Protein AF-A0A7Y3DQC5-F1 (afdb_monomer)

Structure (mmCIF, N/CA/C/O backbone):
data_AF-A0A7Y3DQC5-F1
#
_entry.id   AF-A0A7Y3DQC5-F1
#
loop_
_atom_site.group_PDB
_atom_site.id
_atom_site.type_symbol
_atom_site.label_atom_id
_atom_site.label_alt_id
_atom_site.label_comp_id
_atom_site.label_asym_id
_atom_site.label_entity_id
_atom_site.label_seq_id
_atom_site.pdbx_PDB_ins_code
_atom_site.Cartn_x
_atom_site.Cartn_y
_atom_site.Cartn_z
_atom_site.occupancy
_atom_site.B_iso_or_equiv
_atom_site.auth_seq_id
_atom_site.auth_comp_id
_atom_site.auth_asym_id
_atom_site.auth_atom_id
_atom_site.pdbx_PDB_model_num
ATOM 1 N N . ALA A 1 1 ? -11.345 -5.958 5.682 1.00 84.50 1 ALA A N 1
ATOM 2 C CA . ALA A 1 1 ? -12.402 -6.987 5.653 1.00 84.50 1 ALA A CA 1
ATOM 3 C C . ALA A 1 1 ? -13.046 -7.108 7.031 1.00 84.50 1 ALA A C 1
ATOM 5 O O . ALA A 1 1 ? -14.012 -6.402 7.265 1.00 84.50 1 ALA A O 1
ATOM 6 N N . LYS A 1 2 ? -12.429 -7.803 8.000 1.00 94.94 2 LYS A N 1
ATOM 7 C CA . LYS A 1 2 ? -13.050 -8.129 9.300 1.00 94.94 2 LYS A CA 1
ATOM 8 C C . LYS A 1 2 ? -13.762 -6.982 10.041 1.00 94.94 2 LYS A C 1
ATOM 10 O O . LYS A 1 2 ? -14.918 -7.144 10.412 1.00 94.94 2 LYS A O 1
ATOM 15 N N . LEU A 1 3 ? -13.110 -5.830 10.246 1.00 97.06 3 LEU A N 1
ATOM 16 C CA . LEU A 1 3 ? -13.736 -4.680 10.928 1.00 97.06 3 LEU A CA 1
ATOM 17 C C . LEU A 1 3 ? -14.982 -4.167 10.188 1.00 97.06 3 LEU A C 1
ATOM 19 O O . LEU A 1 3 ? -15.966 -3.795 10.818 1.00 97.06 3 LEU A O 1
ATOM 23 N N . TYR A 1 4 ? -14.953 -4.168 8.855 1.00 97.50 4 TYR A N 1
ATOM 24 C CA . TYR A 1 4 ? -16.092 -3.758 8.034 1.00 97.50 4 TYR A CA 1
ATOM 25 C C . TYR A 1 4 ? -17.229 -4.784 8.083 1.00 97.50 4 TYR A C 1
ATOM 27 O O . TYR A 1 4 ? -18.394 -4.398 8.158 1.00 97.50 4 TYR A O 1
ATOM 35 N N . ASP A 1 5 ? -16.899 -6.075 8.107 1.00 97.56 5 ASP A N 1
ATOM 36 C CA . ASP A 1 5 ? -17.891 -7.149 8.204 1.00 97.56 5 ASP A CA 1
ATOM 37 C C . ASP A 1 5 ? -18.625 -7.080 9.551 1.00 97.56 5 ASP A C 1
ATOM 39 O O . ASP A 1 5 ? -19.855 -7.103 9.598 1.00 97.56 5 ASP A O 1
ATOM 43 N N . LEU A 1 6 ? -17.881 -6.897 10.649 1.00 97.75 6 LEU A N 1
ATOM 44 C CA . LEU A 1 6 ? -18.453 -6.701 11.983 1.00 97.75 6 LEU A CA 1
ATOM 45 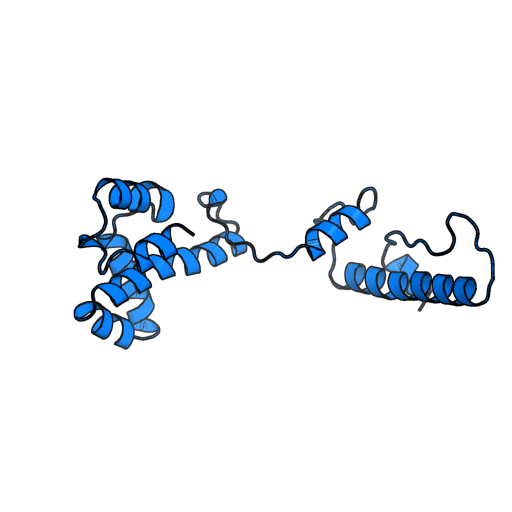C C . LEU A 1 6 ? -19.287 -5.419 12.053 1.00 97.75 6 LEU A C 1
ATOM 47 O O . LEU A 1 6 ? -20.399 -5.444 12.572 1.00 97.75 6 LEU A O 1
ATOM 51 N N . TYR A 1 7 ? -18.787 -4.322 11.477 1.00 97.94 7 TYR A N 1
ATOM 52 C CA . TYR A 1 7 ? -19.528 -3.065 11.402 1.00 97.94 7 TYR A CA 1
ATOM 53 C C . TYR A 1 7 ? -20.851 -3.220 10.648 1.00 97.94 7 TYR A C 1
ATOM 55 O O . TYR A 1 7 ? -21.868 -2.686 11.077 1.00 97.94 7 TYR A O 1
ATOM 63 N N . SER A 1 8 ? -20.853 -3.956 9.539 1.00 97.69 8 SER A N 1
ATOM 64 C CA . SER A 1 8 ? -22.051 -4.182 8.727 1.00 97.69 8 SER A CA 1
ATOM 65 C C . SER A 1 8 ? -23.048 -5.127 9.405 1.00 97.69 8 SER A C 1
ATOM 67 O O . SER A 1 8 ? -24.247 -4.985 9.194 1.00 97.69 8 SER A O 1
ATOM 69 N N . THR A 1 9 ? -22.567 -6.052 10.240 1.00 98.06 9 THR A N 1
ATOM 70 C CA . THR A 1 9 ? -23.389 -7.104 10.865 1.00 98.06 9 THR A CA 1
ATOM 71 C C . THR A 1 9 ? -24.031 -6.674 12.186 1.00 98.06 9 THR A C 1
ATOM 73 O O . THR A 1 9 ? -25.166 -7.049 12.457 1.00 98.06 9 THR A O 1
ATOM 76 N N . TYR A 1 10 ? -23.319 -5.911 13.019 1.00 98.19 10 TYR A N 1
ATOM 77 C CA . TYR A 1 10 ? -23.731 -5.600 14.396 1.00 98.19 10 TYR A CA 1
ATOM 78 C C . TYR A 1 10 ? -24.012 -4.118 14.579 1.00 98.19 10 TYR A C 1
ATOM 80 O O . TYR A 1 10 ? -23.342 -3.292 13.967 1.00 98.19 10 TYR A O 1
ATOM 88 N N . ASP A 1 11 ? -24.956 -3.745 15.441 1.00 97.56 11 ASP A N 1
ATOM 89 C CA . ASP A 1 11 ? -25.353 -2.339 15.606 1.00 97.56 11 ASP A CA 1
ATOM 90 C C . ASP A 1 11 ? -24.558 -1.567 16.660 1.00 97.56 11 ASP A C 1
ATOM 92 O O . ASP A 1 11 ? -24.679 -0.349 16.776 1.00 97.56 11 ASP A O 1
ATOM 96 N N . SER A 1 12 ? -23.693 -2.256 17.398 1.00 97.75 12 SER A N 1
ATOM 97 C CA . SER A 1 12 ? -22.878 -1.671 18.461 1.00 97.75 12 SER A CA 1
ATOM 98 C C . SER A 1 12 ? -21.663 -2.543 18.778 1.00 97.75 12 SER A C 1
ATOM 100 O O . SER A 1 12 ? -21.620 -3.712 18.400 1.00 97.75 12 SER A O 1
ATOM 102 N N . LEU A 1 13 ? -20.694 -2.007 19.530 1.00 96.62 13 LEU A N 1
ATOM 103 C CA . LEU A 1 13 ? -19.567 -2.804 20.037 1.00 96.62 13 LEU A CA 1
ATOM 104 C C . LEU A 1 13 ? -20.043 -3.899 20.998 1.00 96.62 13 LEU A C 1
ATOM 106 O O . LEU A 1 13 ? -19.463 -4.979 21.055 1.00 96.62 13 LEU A O 1
ATOM 110 N N . GLU A 1 14 ? -21.097 -3.613 21.757 1.00 96.25 14 GLU A N 1
ATOM 111 C CA . GLU A 1 14 ? -21.639 -4.479 22.794 1.00 96.25 14 GLU A CA 1
ATOM 112 C C . GLU A 1 14 ? -22.357 -5.706 22.207 1.00 96.25 14 GLU A C 1
ATOM 114 O O . GLU A 1 14 ? -22.307 -6.774 22.817 1.00 96.25 14 GLU A O 1
ATOM 119 N N . SER A 1 15 ? -22.954 -5.570 21.014 1.00 97.62 15 SER A N 1
ATOM 120 C CA . SER A 1 15 ? -23.677 -6.646 20.311 1.00 97.62 15 SER A CA 1
ATOM 121 C C . SER A 1 15 ? -22.777 -7.632 19.557 1.00 97.62 15 SER A C 1
ATOM 123 O O . SER A 1 15 ? -23.249 -8.691 19.144 1.00 97.62 15 SER A O 1
ATOM 125 N N . ILE A 1 16 ? -21.483 -7.332 19.409 1.00 97.88 16 ILE A N 1
ATOM 126 C CA . ILE A 1 16 ? -20.500 -8.265 18.842 1.00 97.88 16 ILE A CA 1
ATOM 127 C C . ILE A 1 16 ? -20.388 -9.504 19.763 1.00 97.88 16 ILE A C 1
ATOM 129 O O . ILE A 1 16 ? -20.412 -9.354 20.981 1.00 97.88 16 ILE A O 1
ATOM 133 N N . PRO A 1 17 ? -20.245 -10.738 19.247 1.00 98.06 17 PRO A N 1
ATOM 134 C CA . PRO A 1 17 ? -20.011 -11.918 20.075 1.00 98.06 17 PRO A CA 1
ATOM 135 C C . PRO A 1 17 ? -18.714 -11.806 20.877 1.00 98.06 17 PRO A C 1
ATOM 137 O O . PRO A 1 17 ? -17.699 -11.349 20.354 1.00 98.06 17 PRO A O 1
ATOM 140 N N . GLU A 1 18 ? -18.710 -12.279 22.123 1.00 97.44 18 GLU A N 1
ATOM 141 C CA . GLU A 1 18 ? -17.586 -12.054 23.045 1.00 97.44 18 GLU A CA 1
ATOM 142 C C . GLU A 1 18 ? -16.247 -12.573 22.502 1.00 97.44 18 GLU A C 1
ATOM 144 O O . GLU A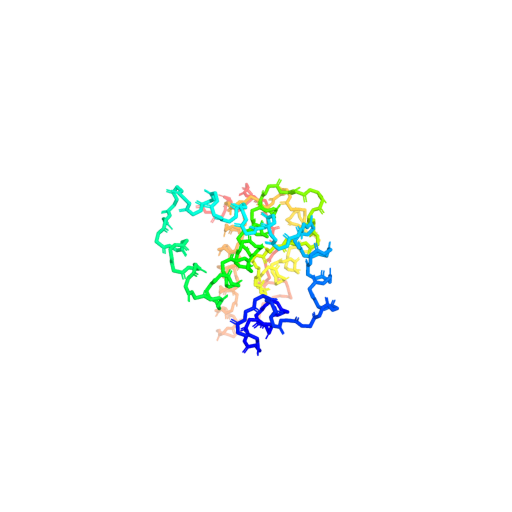 1 18 ? -15.252 -11.855 22.503 1.00 97.44 18 GLU A O 1
ATOM 149 N N . LYS A 1 19 ? -16.257 -13.758 21.881 1.00 97.38 19 LYS A N 1
ATOM 150 C CA . LYS A 1 19 ? -15.085 -14.334 21.207 1.00 97.38 19 LYS A CA 1
ATOM 151 C C . LYS A 1 19 ? -14.480 -13.400 20.147 1.00 97.38 19 LYS A C 1
ATOM 153 O O . LYS A 1 19 ? -13.265 -13.340 19.991 1.00 97.38 19 LYS A O 1
ATOM 158 N N . GLU A 1 20 ? -15.314 -12.678 19.400 1.00 97.56 20 GLU A N 1
ATOM 159 C CA . GLU A 1 20 ? -14.855 -11.720 18.388 1.00 97.56 20 GLU A CA 1
ATOM 160 C C . GLU A 1 20 ? -14.317 -10.440 19.041 1.00 97.56 20 GLU A C 1
ATOM 162 O O . GLU A 1 20 ? -13.310 -9.900 18.582 1.00 97.56 20 GLU A O 1
ATOM 167 N N . LYS A 1 21 ? -14.920 -9.977 20.148 1.00 97.81 21 LYS A N 1
ATOM 168 C CA . LYS A 1 21 ? -14.387 -8.840 20.921 1.00 97.81 21 LYS A CA 1
ATOM 169 C C . LYS A 1 21 ? -13.012 -9.147 21.499 1.00 97.81 21 LYS A C 1
ATOM 171 O O . LYS A 1 21 ? -12.131 -8.292 21.440 1.00 97.81 21 LYS A O 1
ATOM 176 N N . GLU A 1 22 ? -12.817 -10.343 22.048 1.00 97.56 22 GLU A N 1
ATOM 177 C CA . GLU A 1 22 ? -11.527 -10.792 22.585 1.00 97.56 22 GLU A CA 1
ATOM 178 C C . GLU A 1 22 ? -10.441 -10.767 21.505 1.00 97.56 22 GLU A C 1
ATOM 180 O O . GLU A 1 22 ? -9.366 -10.208 21.724 1.00 97.56 22 GLU A O 1
ATOM 185 N N . ILE A 1 23 ? -10.741 -11.296 20.313 1.00 96.94 23 ILE A N 1
ATOM 186 C CA . ILE A 1 23 ? -9.825 -11.271 19.164 1.00 96.94 23 ILE A CA 1
ATOM 187 C C . ILE A 1 23 ? -9.504 -9.831 18.758 1.00 96.94 23 ILE A C 1
ATOM 189 O O . ILE A 1 23 ? -8.337 -9.489 18.582 1.00 96.94 23 ILE A O 1
ATOM 193 N N . LEU A 1 24 ? -10.511 -8.963 18.634 1.00 97.44 24 LEU A N 1
ATOM 194 C CA . LEU A 1 24 ? -10.285 -7.566 18.264 1.00 97.44 24 LEU A CA 1
ATOM 195 C C . LEU A 1 24 ? -9.400 -6.836 19.280 1.00 97.44 24 LEU A C 1
ATOM 197 O O . LEU A 1 24 ? -8.444 -6.164 18.894 1.00 97.44 24 LEU A O 1
ATOM 201 N N . GLN A 1 25 ? -9.698 -6.966 20.570 1.00 97.31 25 GLN A N 1
ATOM 202 C CA . GLN A 1 25 ? -8.950 -6.289 21.628 1.00 97.31 25 GLN A CA 1
ATOM 203 C C . GLN A 1 25 ? -7.517 -6.816 21.735 1.00 97.31 25 GLN A C 1
ATOM 205 O O . GLN A 1 25 ? -6.589 -6.023 21.882 1.00 97.31 25 GLN A O 1
ATOM 210 N N . ARG A 1 26 ? -7.310 -8.131 21.597 1.00 97.25 26 ARG A N 1
ATOM 211 C CA . ARG A 1 26 ? -5.983 -8.753 21.677 1.00 97.25 26 ARG A CA 1
ATOM 212 C C . ARG A 1 26 ? -5.137 -8.512 20.427 1.00 97.25 26 ARG A C 1
ATOM 214 O O . ARG A 1 26 ? -3.989 -8.103 20.559 1.00 97.25 26 ARG A O 1
ATOM 221 N N . ASP A 1 27 ? -5.684 -8.761 19.238 1.00 95.69 27 ASP A N 1
ATOM 222 C CA . ASP A 1 27 ? -4.891 -8.871 18.006 1.00 95.69 27 ASP A CA 1
ATOM 223 C C . ASP A 1 27 ? -4.855 -7.558 17.212 1.00 95.69 27 ASP A C 1
ATOM 225 O O . ASP A 1 27 ? -3.803 -7.178 16.702 1.00 95.69 27 ASP A O 1
ATOM 229 N N . PHE A 1 28 ? -5.979 -6.835 17.144 1.00 96.31 28 PHE A N 1
ATOM 230 C CA . PHE A 1 28 ? -6.090 -5.603 16.355 1.00 96.31 28 PHE A CA 1
ATOM 231 C C . PHE A 1 28 ? -5.706 -4.391 17.203 1.00 96.31 28 PHE A C 1
ATOM 233 O O . PHE A 1 28 ? -4.694 -3.728 16.962 1.00 96.31 28 PHE A O 1
ATOM 240 N N . PHE A 1 29 ? -6.497 -4.098 18.233 1.00 96.75 29 PHE A N 1
ATOM 241 C CA . PHE A 1 29 ? -6.310 -2.892 19.037 1.00 96.75 29 PHE A CA 1
ATOM 242 C C . PHE A 1 29 ? -5.114 -3.024 19.984 1.00 96.75 29 PHE A C 1
ATOM 244 O O . PHE A 1 29 ? -4.356 -2.066 20.142 1.00 96.75 29 PHE A O 1
ATOM 251 N N . ARG A 1 30 ? -4.856 -4.235 20.499 1.00 96.31 30 ARG A N 1
ATOM 252 C CA . ARG A 1 30 ? -3.899 -4.510 21.590 1.00 96.31 30 ARG A CA 1
ATOM 253 C C . ARG A 1 30 ? -4.194 -3.660 22.831 1.00 96.31 30 ARG A C 1
ATOM 255 O O . ARG A 1 30 ? -3.288 -3.166 23.495 1.00 96.31 30 ARG A O 1
ATOM 262 N N . SER A 1 31 ? -5.480 -3.456 23.080 1.00 96.75 31 SER A N 1
ATOM 263 C CA . SER A 1 31 ? -6.055 -2.672 24.167 1.00 96.75 31 SER A CA 1
ATOM 264 C C . SER A 1 31 ? -7.544 -2.993 24.264 1.00 96.75 31 SER A C 1
ATOM 266 O O . SER A 1 31 ? -8.142 -3.566 23.345 1.00 96.75 31 SER A O 1
ATOM 268 N N . SER A 1 32 ? -8.162 -2.619 25.378 1.00 97.44 32 SER A N 1
ATOM 269 C CA . SER A 1 32 ? -9.607 -2.756 25.522 1.00 97.44 32 SER A CA 1
ATOM 270 C C . SER A 1 32 ? -10.367 -1.784 24.607 1.00 97.44 32 SER A C 1
ATOM 272 O O . SER A 1 32 ? -9.864 -0.726 24.205 1.00 97.44 32 SER A O 1
ATOM 274 N N . PHE A 1 33 ? -11.634 -2.087 24.315 1.00 97.06 33 PHE A N 1
ATOM 275 C CA . PHE A 1 33 ? -12.504 -1.135 23.615 1.00 97.06 33 PHE A CA 1
ATOM 276 C C . PHE A 1 33 ? -12.724 0.151 24.408 1.00 97.06 33 PHE A C 1
ATOM 278 O O . PHE A 1 33 ? -12.853 1.217 23.808 1.00 97.06 33 PHE A O 1
ATOM 285 N N . GLN A 1 34 ? -12.737 0.074 25.740 1.00 96.44 34 GLN A N 1
ATOM 286 C CA . GLN A 1 34 ? -12.869 1.250 26.593 1.00 96.44 34 GLN A CA 1
ATOM 287 C C . GLN A 1 34 ? -11.658 2.179 26.450 1.00 96.44 34 GLN A C 1
ATOM 289 O O . GLN A 1 34 ? -11.833 3.380 26.236 1.00 96.44 34 GLN A O 1
ATOM 294 N N . GLU A 1 35 ? -10.441 1.634 26.502 1.00 97.56 35 GLU A N 1
ATOM 295 C CA . GLU A 1 35 ? -9.206 2.402 26.300 1.00 97.56 35 GLU A CA 1
ATOM 296 C C . GLU A 1 35 ? -9.132 2.977 24.885 1.00 97.56 35 GLU A C 1
ATOM 298 O O . GLU A 1 35 ? -8.868 4.169 24.716 1.00 97.56 35 GLU A O 1
ATOM 303 N N . THR A 1 36 ? -9.439 2.166 23.868 1.00 97.31 36 THR A N 1
ATOM 304 C CA . THR A 1 36 ? -9.464 2.618 22.468 1.00 97.31 36 THR A CA 1
ATOM 305 C C . THR A 1 36 ? -10.472 3.748 22.272 1.00 97.31 36 THR A C 1
ATOM 307 O O . THR A 1 36 ? -10.180 4.745 21.605 1.00 97.31 36 THR A O 1
ATOM 310 N N . TRP A 1 37 ? -11.658 3.641 22.878 1.00 97.38 37 TRP A N 1
ATOM 311 C CA . TRP A 1 37 ? -12.661 4.701 22.837 1.00 97.38 37 TRP A CA 1
ATOM 312 C C . TRP A 1 37 ? -12.170 5.973 23.531 1.00 97.38 37 TRP A C 1
ATOM 314 O O . TRP A 1 37 ? -12.345 7.067 22.998 1.00 97.38 37 TRP A O 1
ATOM 324 N N . GLN A 1 38 ? -11.507 5.853 24.681 1.00 97.44 38 GLN A N 1
ATOM 325 C CA . GLN A 1 38 ? -10.966 7.007 25.391 1.00 97.44 38 GLN A CA 1
ATOM 326 C C . GLN A 1 38 ? -9.888 7.732 24.571 1.00 97.44 38 GLN A C 1
ATOM 328 O O . GLN A 1 38 ? -9.952 8.953 24.444 1.00 97.44 38 GLN A O 1
ATOM 333 N N . GLN A 1 39 ? -8.964 6.996 23.947 1.00 96.25 39 GLN A N 1
ATOM 334 C CA . GLN A 1 39 ? -7.963 7.558 23.030 1.00 96.25 39 GLN A CA 1
ATOM 335 C C . GLN A 1 39 ? -8.620 8.237 21.820 1.00 96.25 39 GLN A C 1
ATOM 337 O O . GLN A 1 39 ? -8.240 9.341 21.429 1.00 96.25 39 GLN A O 1
ATOM 342 N N . THR A 1 40 ? -9.658 7.607 21.263 1.00 96.12 40 THR A N 1
ATOM 343 C CA . THR A 1 40 ? -10.433 8.148 20.138 1.00 96.12 40 THR A CA 1
ATOM 344 C C . THR A 1 40 ? -11.124 9.461 20.519 1.00 96.12 40 THR A C 1
ATOM 346 O O . THR A 1 40 ? -11.058 10.428 19.762 1.00 96.12 40 THR A O 1
ATOM 349 N N . LYS A 1 41 ? -11.721 9.550 21.716 1.00 96.69 41 LYS A N 1
ATOM 350 C CA . LYS A 1 41 ? -12.283 10.806 22.238 1.00 96.69 41 LYS A CA 1
ATOM 351 C C . LYS A 1 41 ? -11.217 11.880 22.402 1.00 96.69 41 LYS A C 1
ATOM 353 O O . LYS A 1 41 ? -11.459 13.016 22.017 1.00 96.69 41 LYS A O 1
ATOM 358 N N . THR A 1 42 ? -10.043 11.543 22.937 1.00 96.31 42 THR A N 1
ATOM 359 C CA . THR A 1 42 ? -8.943 12.509 23.055 1.00 96.31 42 THR A CA 1
ATOM 360 C C . THR A 1 42 ? -8.567 13.074 21.684 1.00 96.31 42 THR A C 1
ATOM 362 O O . THR A 1 42 ? -8.493 14.291 21.542 1.00 96.31 42 THR A O 1
ATOM 365 N N . TYR A 1 43 ? -8.442 12.229 20.657 1.00 94.69 43 TYR A N 1
ATOM 366 C CA . TYR A 1 43 ? -8.188 12.680 19.285 1.00 94.69 43 TYR A CA 1
ATOM 367 C C . TYR A 1 43 ? -9.301 13.588 18.729 1.00 94.69 43 TYR A C 1
ATOM 369 O O . TYR A 1 43 ? -9.024 14.663 18.203 1.00 94.69 43 TYR A O 1
ATOM 377 N N . PHE A 1 44 ? -10.573 13.202 18.864 1.00 96.00 44 PHE A N 1
ATOM 378 C CA . PHE A 1 44 ? -11.681 14.004 18.330 1.00 96.00 44 PHE A CA 1
ATOM 379 C C . PHE A 1 44 ? -11.992 15.256 19.153 1.00 96.00 44 PHE A C 1
ATOM 381 O O . PHE A 1 44 ? -12.569 16.190 18.611 1.00 96.00 44 PHE A O 1
ATOM 388 N N . SER A 1 45 ? -11.574 15.331 20.418 1.00 95.50 45 SER A N 1
ATOM 389 C CA . SER A 1 45 ? -11.774 16.524 21.250 1.00 95.50 45 SER A CA 1
ATOM 390 C C . SER A 1 45 ? -11.048 17.755 20.704 1.00 95.50 45 SER A C 1
ATOM 392 O O . SER A 1 45 ? -11.516 18.874 20.892 1.00 95.50 45 SER A O 1
ATOM 394 N N . THR A 1 46 ? -9.942 17.552 19.987 1.00 94.12 46 THR A N 1
ATOM 395 C CA . THR A 1 46 ? -9.198 18.625 19.318 1.00 94.12 46 THR A CA 1
ATOM 396 C C . THR A 1 46 ? -9.590 18.778 17.848 1.00 94.12 46 THR A C 1
ATOM 398 O O . THR A 1 46 ? -9.575 19.894 17.337 1.00 94.12 46 THR A O 1
ATOM 401 N N . MET A 1 47 ? -9.959 17.684 17.172 1.00 91.94 47 MET A N 1
ATOM 402 C CA . MET A 1 47 ? -10.245 17.674 15.730 1.00 91.94 47 MET A CA 1
ATOM 403 C C . MET A 1 47 ? -11.704 17.998 15.374 1.00 91.94 47 MET A C 1
ATOM 405 O O . MET A 1 47 ? -11.952 18.834 14.510 1.00 91.94 47 MET A O 1
ATOM 409 N N . ASP A 1 48 ? -12.669 17.311 15.994 1.00 95.31 48 ASP A N 1
ATOM 410 C CA . ASP A 1 48 ? -14.111 17.499 15.771 1.00 95.31 48 ASP A CA 1
ATOM 411 C C . ASP A 1 48 ? -14.930 16.919 16.949 1.00 95.31 48 ASP A C 1
ATOM 413 O O . ASP A 1 48 ? -15.349 15.753 16.913 1.00 95.31 48 ASP A O 1
ATOM 417 N N . PRO A 1 49 ? -15.201 17.722 17.999 1.00 95.88 49 PRO A N 1
ATOM 418 C CA . PRO A 1 49 ? -15.949 17.274 19.174 1.00 95.88 49 PRO A CA 1
ATOM 419 C C . PRO A 1 49 ? -17.368 16.779 18.866 1.00 95.88 49 PRO A C 1
ATOM 421 O O . PRO A 1 49 ? -17.928 16.001 19.640 1.00 95.88 49 PRO A O 1
ATOM 424 N N . LYS A 1 50 ? -17.964 17.179 17.732 1.00 97.12 50 LYS A N 1
ATOM 425 C CA . LYS A 1 50 ? -19.322 16.756 17.354 1.00 97.12 50 LYS A CA 1
ATOM 426 C C . LYS A 1 50 ? -19.404 15.249 17.101 1.00 97.12 50 LYS A C 1
ATOM 428 O O . LYS A 1 50 ? -20.455 14.659 17.344 1.00 97.12 50 LYS A O 1
ATOM 433 N N . GLN A 1 51 ? -18.304 14.615 16.675 1.00 97.38 51 GLN A N 1
ATOM 434 C CA . GLN A 1 51 ? -18.238 13.154 16.527 1.00 97.38 51 GLN A CA 1
ATOM 435 C C . GLN A 1 51 ? -18.431 12.444 17.875 1.00 97.38 51 GLN A C 1
ATOM 437 O O . GLN A 1 51 ? -19.090 11.409 17.937 1.00 97.38 51 GLN A O 1
ATOM 442 N N . ILE A 1 52 ? -17.902 13.016 18.965 1.00 96.94 52 ILE A N 1
ATOM 443 C CA . ILE A 1 52 ? -18.040 12.456 20.318 1.00 96.94 52 ILE A CA 1
ATOM 444 C C . ILE A 1 52 ? -19.498 12.536 20.765 1.00 96.94 52 ILE A C 1
ATOM 446 O O . ILE A 1 52 ? -20.067 11.519 21.147 1.00 96.94 52 ILE A O 1
ATOM 450 N N . ILE A 1 53 ? -20.116 13.713 20.626 1.00 96.44 53 ILE A N 1
ATOM 451 C CA . ILE A 1 53 ? -21.525 13.941 20.990 1.00 96.44 53 ILE A CA 1
ATOM 452 C C . ILE A 1 53 ? -22.438 12.966 20.237 1.00 96.44 53 ILE A C 1
ATOM 454 O O . ILE A 1 53 ? -23.339 12.356 20.812 1.00 96.44 53 ILE A O 1
ATOM 458 N N . ARG A 1 54 ? -22.186 12.765 18.938 1.00 97.31 54 ARG A N 1
ATOM 459 C CA . ARG A 1 54 ? -22.934 11.781 18.155 1.00 97.31 54 ARG A CA 1
ATOM 460 C C . ARG A 1 54 ? -22.708 10.360 18.674 1.00 97.31 54 ARG A C 1
ATOM 462 O O . ARG A 1 54 ? -23.668 9.620 18.837 1.00 97.31 54 ARG A O 1
ATOM 469 N N . ALA A 1 55 ? -21.467 9.971 18.948 1.00 96.94 55 ALA A N 1
ATOM 470 C CA . ALA A 1 55 ? -21.136 8.624 19.416 1.00 96.94 55 ALA A CA 1
ATOM 471 C C . ALA A 1 55 ? -21.732 8.282 20.794 1.00 96.94 55 ALA A C 1
ATOM 473 O O . ALA A 1 55 ? -21.894 7.105 21.108 1.00 96.94 55 ALA A O 1
ATOM 474 N N . GLU A 1 56 ? -22.068 9.280 21.612 1.00 93.25 56 GLU A N 1
ATOM 475 C CA . GLU A 1 56 ? -22.763 9.077 22.890 1.00 93.25 56 GLU A CA 1
ATOM 476 C C . GLU A 1 56 ? -24.229 8.655 22.713 1.00 93.25 56 GLU A C 1
ATOM 478 O O . GLU A 1 56 ? -24.776 7.981 23.583 1.00 93.25 56 GLU A O 1
ATOM 483 N N . THR A 1 57 ? -24.853 9.005 21.584 1.00 95.88 57 THR A N 1
ATOM 484 C CA . THR A 1 57 ? -26.267 8.702 21.285 1.00 95.88 57 THR A CA 1
ATOM 485 C C . THR A 1 57 ? -26.453 7.673 20.165 1.00 95.88 57 THR A C 1
ATOM 487 O O . THR A 1 57 ? -27.525 7.088 20.042 1.00 95.88 57 THR A O 1
ATOM 490 N N . ASP A 1 58 ? -25.408 7.410 19.378 1.00 97.81 58 ASP A N 1
ATOM 491 C CA . ASP A 1 58 ? -25.389 6.488 18.239 1.00 97.81 58 ASP A CA 1
ATOM 492 C C . ASP A 1 58 ? -24.296 5.411 18.459 1.00 97.81 58 ASP A C 1
ATOM 494 O O . ASP A 1 58 ? -23.122 5.623 18.119 1.00 97.81 58 ASP A O 1
ATOM 498 N N . PRO A 1 59 ? -24.649 4.238 19.034 1.00 97.69 59 PRO A N 1
ATOM 499 C CA . PRO A 1 59 ? -23.705 3.145 19.294 1.00 97.69 59 PRO A CA 1
ATOM 500 C C . PRO A 1 59 ? -23.013 2.616 18.031 1.00 97.69 59 PRO A C 1
ATOM 502 O O . PRO A 1 59 ? -21.844 2.215 18.080 1.00 97.69 59 PRO A O 1
ATOM 505 N N . LYS A 1 60 ? -23.699 2.671 16.882 1.00 98.19 60 LYS A N 1
ATOM 506 C CA . LYS A 1 60 ? -23.141 2.293 15.581 1.00 98.19 60 LYS A CA 1
ATOM 507 C C . LYS A 1 60 ? -22.036 3.261 15.182 1.00 98.19 60 LYS A C 1
ATOM 509 O O . LYS A 1 60 ? -20.974 2.845 14.714 1.00 98.19 60 LYS A O 1
ATOM 514 N N . HIS A 1 61 ? -22.257 4.556 15.394 1.00 98.25 61 HIS A N 1
ATOM 515 C CA . HIS A 1 61 ? -21.249 5.576 15.144 1.00 98.25 61 HIS A CA 1
ATOM 516 C C . HIS A 1 61 ? -20.049 5.448 16.087 1.00 98.25 61 HIS A C 1
ATOM 518 O O . HIS A 1 61 ? -18.914 5.496 15.614 1.00 98.25 61 HIS A O 1
ATOM 524 N N . LYS A 1 62 ? -20.266 5.189 17.384 1.00 98.19 62 LYS A N 1
ATOM 525 C CA . LYS A 1 62 ? -19.175 4.884 18.330 1.00 98.19 62 LYS A CA 1
ATOM 526 C C . LYS A 1 62 ? -18.318 3.716 17.840 1.00 98.19 62 LYS A C 1
ATOM 528 O O . LYS A 1 62 ? -17.093 3.831 17.796 1.00 98.19 62 LYS A O 1
ATOM 533 N N . MET A 1 63 ? -18.952 2.621 17.415 1.00 98.38 63 MET A N 1
ATOM 534 C CA . MET A 1 63 ? -18.252 1.475 16.830 1.00 98.38 63 MET A CA 1
ATOM 535 C C . MET A 1 63 ? -17.452 1.873 15.582 1.00 98.38 63 MET A C 1
ATOM 537 O O . MET A 1 63 ? -16.284 1.505 15.462 1.00 98.38 63 MET A O 1
ATOM 541 N N . ALA A 1 64 ? -18.037 2.673 14.683 1.00 98.06 64 ALA A N 1
ATOM 542 C CA . ALA A 1 64 ? -17.338 3.170 13.500 1.00 98.06 64 ALA A CA 1
ATOM 543 C C . ALA A 1 64 ? -16.087 3.981 13.864 1.00 98.06 64 ALA A C 1
ATOM 545 O O . ALA A 1 64 ? -15.044 3.793 13.242 1.00 98.06 64 ALA A O 1
ATOM 546 N N . LEU A 1 65 ? -16.165 4.873 14.858 1.00 97.88 65 LEU A N 1
ATOM 547 C CA . LEU A 1 65 ? -15.021 5.677 15.295 1.00 97.88 65 LEU A CA 1
ATOM 548 C C . LEU A 1 65 ? -13.913 4.807 15.896 1.00 97.88 65 LEU A C 1
ATOM 550 O O . LEU A 1 65 ? -12.749 4.980 15.537 1.00 97.88 65 LEU A O 1
ATOM 554 N N . VAL A 1 66 ? -14.270 3.835 16.741 1.00 97.81 66 VAL A N 1
ATOM 555 C CA . VAL A 1 66 ? -13.313 2.870 17.305 1.00 97.81 66 VAL A CA 1
ATOM 556 C C . VAL A 1 66 ? -12.642 2.055 16.199 1.00 97.81 66 VAL A C 1
ATOM 558 O O . VAL A 1 66 ? -11.427 1.924 16.198 1.00 97.81 66 VAL A O 1
ATOM 561 N N . PHE A 1 67 ? -13.378 1.561 15.203 1.00 98.00 67 PHE A N 1
ATOM 562 C CA . PHE A 1 67 ? -12.772 0.799 14.103 1.00 98.00 67 PHE A CA 1
ATOM 563 C C . PHE A 1 67 ? -11.911 1.674 13.185 1.00 98.00 67 PHE A C 1
ATOM 565 O O . PHE A 1 67 ? -10.840 1.255 12.743 1.00 98.00 67 PHE A O 1
ATOM 572 N N . ARG A 1 68 ? -12.345 2.909 12.916 1.00 96.25 68 ARG A N 1
ATOM 573 C CA . ARG A 1 68 ? -11.588 3.873 12.109 1.00 96.25 68 ARG A CA 1
ATOM 574 C C . ARG A 1 68 ? -10.299 4.324 12.784 1.00 96.25 68 ARG A C 1
ATOM 576 O O . ARG A 1 68 ? -9.378 4.684 12.058 1.00 96.25 68 ARG A O 1
ATOM 583 N N . SER A 1 69 ? -10.201 4.286 14.115 1.00 96.19 69 SER A N 1
ATOM 584 C CA . SER A 1 69 ? -8.945 4.603 14.805 1.00 96.19 69 SER A CA 1
ATOM 585 C C . SER A 1 69 ? -7.839 3.620 14.405 1.00 96.19 69 SER A C 1
ATOM 587 O O . SER A 1 69 ? -6.756 4.057 14.025 1.00 96.19 69 SER A O 1
ATOM 589 N N . TYR A 1 70 ? -8.134 2.315 14.349 1.00 97.19 70 TYR A N 1
ATOM 590 C CA . TYR A 1 70 ? -7.190 1.304 13.861 1.00 97.19 70 TYR A CA 1
ATOM 591 C C . TYR A 1 70 ? -6.832 1.533 12.388 1.00 97.19 70 TYR A C 1
ATOM 593 O O . TYR A 1 70 ? -5.657 1.524 12.036 1.00 97.19 70 TYR A O 1
ATOM 601 N N . LEU A 1 71 ? -7.820 1.808 11.526 1.00 95.38 71 LEU A N 1
ATOM 602 C CA . LEU A 1 71 ? -7.560 2.089 10.108 1.00 95.38 71 LEU A CA 1
ATOM 603 C C . LEU A 1 71 ? -6.673 3.331 9.918 1.00 95.38 71 LEU A C 1
ATOM 605 O O . LEU A 1 71 ? -5.738 3.288 9.1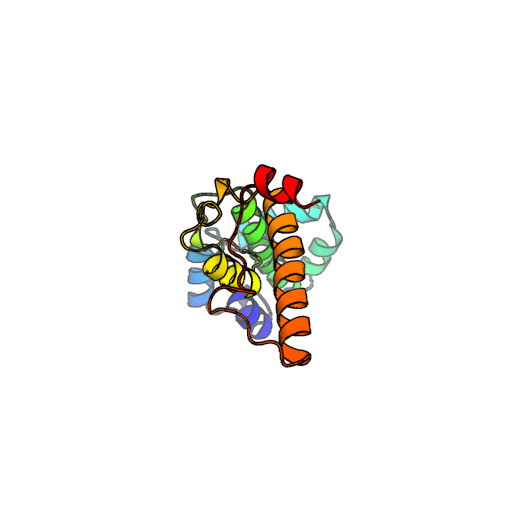27 1.00 95.38 71 LEU A O 1
ATOM 609 N N . GLY A 1 72 ? -6.911 4.410 10.664 1.00 93.38 72 GLY A N 1
ATOM 610 C CA . GLY A 1 72 ? -6.069 5.608 10.609 1.00 93.38 72 GLY A CA 1
ATOM 611 C C . GLY A 1 72 ? -4.654 5.363 11.139 1.00 93.38 72 GLY A C 1
ATOM 612 O O . GLY A 1 72 ? -3.675 5.789 10.529 1.00 93.38 72 GLY A O 1
ATOM 613 N N . LEU A 1 73 ? -4.528 4.631 12.248 1.00 95.56 73 LEU A N 1
ATOM 614 C CA . LEU A 1 73 ? -3.229 4.283 12.825 1.00 95.56 73 LEU A CA 1
ATOM 615 C C . LEU A 1 73 ? -2.429 3.329 11.929 1.00 95.56 73 LEU A C 1
ATOM 617 O O . LEU A 1 73 ? -1.216 3.479 11.841 1.00 95.56 73 LEU A O 1
ATOM 621 N N . SER A 1 74 ? -3.087 2.411 11.217 1.00 97.00 74 SER A N 1
ATOM 622 C CA . SER A 1 74 ? -2.434 1.434 10.336 1.00 97.00 74 SER A CA 1
ATOM 623 C C . SER A 1 74 ? -1.597 2.070 9.221 1.00 97.00 74 SER A C 1
ATOM 625 O O . SER A 1 74 ? -0.518 1.567 8.897 1.00 97.00 74 SER A O 1
ATOM 627 N N . SER A 1 75 ? -2.038 3.209 8.673 1.00 95.56 75 SER A N 1
ATOM 628 C CA . SER A 1 75 ? -1.250 3.992 7.712 1.00 95.56 75 SER A CA 1
ATOM 629 C C . SER A 1 75 ? -0.096 4.727 8.402 1.00 95.56 75 SER A C 1
ATOM 631 O O . SER A 1 75 ? 1.021 4.755 7.888 1.00 95.56 75 SER A O 1
ATOM 633 N N . ASN A 1 76 ? -0.336 5.296 9.589 1.00 95.94 76 ASN A N 1
ATOM 634 C CA . ASN A 1 76 ? 0.696 6.007 10.347 1.00 95.94 76 ASN A CA 1
ATOM 635 C C . ASN A 1 76 ? 1.831 5.076 10.784 1.00 95.94 76 ASN A C 1
ATOM 637 O O . ASN A 1 76 ? 2.994 5.439 10.634 1.00 95.94 76 ASN A O 1
ATOM 641 N N . TRP A 1 77 ? 1.508 3.871 11.260 1.00 97.75 77 TRP A N 1
ATOM 642 C CA . TRP A 1 77 ? 2.491 2.852 11.628 1.00 97.75 77 TRP A CA 1
ATOM 643 C C . TRP A 1 77 ? 3.368 2.449 10.445 1.00 97.75 77 TRP A C 1
ATOM 645 O O . TRP A 1 77 ? 4.578 2.305 10.613 1.00 97.75 77 TRP A O 1
ATOM 655 N N . ALA A 1 78 ? 2.779 2.319 9.253 1.00 97.19 78 ALA A N 1
ATOM 656 C CA . ALA A 1 78 ? 3.530 2.036 8.036 1.00 97.19 78 ALA A CA 1
ATOM 657 C C . ALA A 1 78 ? 4.500 3.179 7.691 1.00 97.19 78 ALA A C 1
ATOM 659 O O . ALA A 1 78 ? 5.670 2.927 7.415 1.00 97.19 78 ALA A O 1
ATOM 660 N N . ASN A 1 79 ? 4.037 4.431 7.772 1.00 96.31 79 ASN A N 1
ATOM 661 C CA . ASN A 1 79 ? 4.851 5.613 7.476 1.00 96.31 79 ASN A CA 1
ATOM 662 C C . ASN A 1 79 ? 5.997 5.820 8.479 1.00 96.31 79 ASN A C 1
ATOM 664 O O . ASN A 1 79 ? 7.094 6.203 8.081 1.00 96.31 79 ASN A O 1
ATOM 668 N N . SER A 1 80 ? 5.757 5.576 9.772 1.00 96.94 80 SER A N 1
ATOM 669 C CA . SER A 1 80 ? 6.776 5.713 10.820 1.00 96.94 80 SER A CA 1
ATOM 670 C C . SER A 1 80 ? 7.684 4.489 10.950 1.00 96.94 80 SER A C 1
ATOM 672 O O . SER A 1 80 ? 8.668 4.539 11.683 1.00 96.94 80 SER A O 1
ATOM 674 N N . GLY A 1 81 ? 7.346 3.380 10.285 1.00 95.81 81 GLY A N 1
ATOM 675 C CA . GLY A 1 81 ? 8.073 2.120 10.39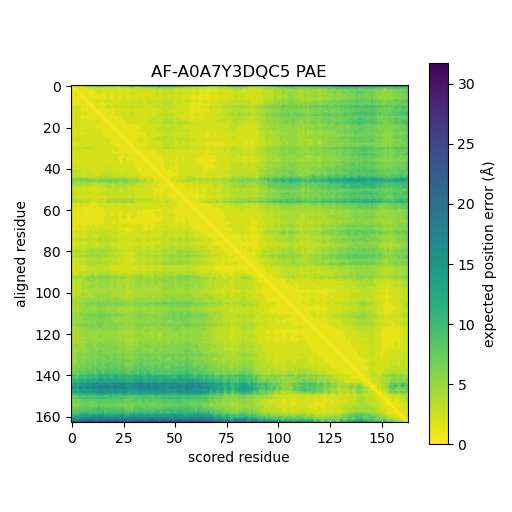2 1.00 95.81 81 GLY A CA 1
ATOM 676 C C . GLY A 1 81 ? 7.964 1.466 11.772 1.00 95.81 81 GLY A C 1
ATOM 677 O O . GLY A 1 81 ? 8.935 0.861 12.218 1.00 95.81 81 GLY A O 1
ATOM 678 N N . GLU A 1 82 ? 6.809 1.573 12.444 1.00 97.44 82 GLU A N 1
ATOM 679 C CA . GLU A 1 82 ? 6.594 1.063 13.809 1.00 97.44 82 GLU A CA 1
ATOM 680 C C . GLU A 1 82 ? 6.854 -0.459 13.900 1.00 97.44 82 GLU A C 1
ATOM 682 O O . GLU A 1 82 ? 6.034 -1.260 13.428 1.00 97.44 82 GLU A O 1
ATOM 687 N N . PRO A 1 83 ? 7.969 -0.907 14.516 1.00 96.50 83 PRO A N 1
ATOM 688 C CA . PRO A 1 83 ? 8.390 -2.303 14.439 1.00 96.50 83 PRO A CA 1
ATOM 689 C C . PRO A 1 83 ? 7.408 -3.275 15.090 1.00 96.50 83 PRO A C 1
ATOM 691 O O . PRO A 1 83 ? 7.272 -4.408 14.625 1.00 96.50 83 PRO A O 1
ATOM 694 N N . SER A 1 84 ? 6.699 -2.840 16.137 1.00 96.12 84 SER A N 1
ATOM 695 C CA . SER A 1 84 ? 5.730 -3.682 16.843 1.00 96.12 84 SER A CA 1
ATOM 696 C C . SER A 1 84 ? 4.441 -3.920 16.043 1.00 96.12 84 SER A C 1
ATOM 698 O O . SER A 1 84 ? 3.685 -4.844 16.357 1.00 96.12 84 SER A O 1
ATOM 700 N N . ARG A 1 85 ? 4.191 -3.130 14.990 1.00 97.50 85 ARG A N 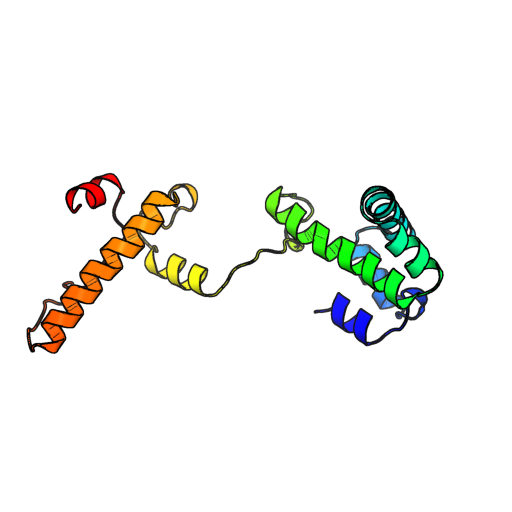1
ATOM 701 C CA . ARG A 1 85 ? 2.948 -3.114 14.200 1.00 97.50 85 ARG A CA 1
ATOM 702 C C . ARG A 1 85 ? 3.137 -3.531 12.740 1.00 97.50 85 ARG A C 1
ATOM 704 O O . ARG A 1 85 ? 2.236 -3.329 11.940 1.00 97.50 85 ARG A O 1
ATOM 711 N N . LYS A 1 86 ? 4.261 -4.160 12.375 1.00 96.00 86 LYS A N 1
ATOM 712 C CA . LYS A 1 86 ? 4.576 -4.541 10.977 1.00 96.00 86 LYS A CA 1
ATOM 713 C C . LYS A 1 86 ? 3.453 -5.281 10.238 1.00 96.00 86 LYS A C 1
ATOM 715 O O . LYS A 1 86 ? 3.220 -5.007 9.067 1.00 96.00 86 LYS A O 1
ATOM 720 N N . ILE A 1 87 ? 2.765 -6.211 10.904 1.00 96.00 87 ILE A N 1
ATOM 721 C CA . ILE A 1 87 ? 1.657 -6.977 10.298 1.00 96.00 87 ILE A CA 1
ATOM 722 C C . ILE A 1 87 ? 0.393 -6.134 10.074 1.00 96.00 87 ILE A C 1
ATOM 724 O O . ILE A 1 87 ? -0.455 -6.504 9.271 1.00 96.00 87 ILE A O 1
ATOM 728 N N . ASP A 1 88 ? 0.285 -5.007 10.778 1.00 96.75 88 ASP A N 1
ATOM 729 C CA . ASP A 1 88 ? -0.845 -4.083 10.745 1.00 96.75 88 ASP A CA 1
ATOM 730 C C . ASP A 1 88 ? -0.630 -2.954 9.720 1.00 96.75 88 ASP A C 1
ATOM 732 O O . ASP A 1 88 ? -1.461 -2.057 9.614 1.00 96.75 88 ASP A O 1
ATOM 736 N N . PHE A 1 89 ? 0.487 -2.938 8.983 1.00 97.88 89 PHE A N 1
ATOM 737 C CA . PHE A 1 89 ? 0.799 -1.852 8.054 1.00 97.88 89 PHE A CA 1
ATOM 738 C C . PHE A 1 89 ? -0.198 -1.800 6.900 1.00 97.88 89 PHE A C 1
ATOM 740 O O . PHE A 1 89 ? -0.287 -2.714 6.077 1.00 97.88 89 PHE A O 1
ATOM 747 N N . GLN A 1 90 ? -0.894 -0.671 6.782 1.00 97.25 90 GLN A N 1
ATOM 748 C CA . GLN A 1 90 ? -1.710 -0.395 5.612 1.00 97.25 90 GLN A CA 1
ATOM 749 C C . GLN A 1 90 ? -0.861 0.311 4.552 1.00 97.25 90 GLN A C 1
ATOM 751 O O . GLN A 1 90 ? -0.662 1.523 4.598 1.00 97.25 90 GLN A O 1
ATOM 756 N N . ILE A 1 91 ? -0.381 -0.462 3.577 1.00 96.06 91 ILE A N 1
ATOM 757 C CA . ILE A 1 91 ? 0.439 0.029 2.465 1.00 96.06 91 ILE A CA 1
ATOM 758 C C . ILE A 1 91 ? -0.432 0.158 1.220 1.00 96.06 91 ILE A C 1
ATOM 760 O O . ILE A 1 91 ? -0.979 -0.824 0.719 1.00 96.06 91 ILE A O 1
ATOM 764 N N . TRP A 1 92 ? -0.554 1.377 0.701 1.00 95.44 92 TRP A N 1
ATOM 765 C CA . TRP A 1 92 ? -1.312 1.633 -0.518 1.00 95.44 92 TRP A CA 1
ATOM 766 C C . TRP A 1 92 ? -0.436 1.315 -1.723 1.00 95.44 92 TRP A C 1
ATOM 768 O O . TRP A 1 92 ? 0.523 2.024 -2.022 1.00 95.44 92 TRP A O 1
ATOM 778 N N . CYS A 1 93 ? -0.744 0.213 -2.397 1.00 96.25 93 CYS A N 1
ATOM 779 C CA . CYS A 1 93 ? 0.055 -0.284 -3.502 1.00 96.25 93 CYS A CA 1
ATOM 780 C C . CYS A 1 93 ? -0.840 -0.975 -4.533 1.00 96.25 93 CYS A C 1
ATOM 782 O O . CYS A 1 93 ? -1.741 -1.733 -4.178 1.00 96.25 93 CYS A O 1
ATOM 784 N N . GLY A 1 94 ? -0.592 -0.695 -5.812 1.00 95.94 94 GLY A N 1
ATOM 785 C CA . GLY A 1 94 ? -1.293 -1.308 -6.937 1.00 95.94 94 GLY A CA 1
ATOM 786 C C . GLY A 1 94 ? -0.407 -2.277 -7.729 1.00 95.94 94 GLY A C 1
ATOM 787 O O . GLY A 1 94 ? 0.807 -2.338 -7.511 1.00 95.94 94 GLY A O 1
ATOM 788 N N . PRO A 1 95 ? -0.977 -2.984 -8.723 1.00 97.75 95 PRO A N 1
ATOM 789 C CA . PRO A 1 95 ? -0.241 -3.949 -9.547 1.00 97.75 95 PRO A CA 1
ATOM 790 C C . PRO A 1 95 ? 0.928 -3.321 -10.324 1.00 97.75 95 PRO A C 1
ATOM 792 O O . PRO A 1 95 ? 1.888 -4.016 -10.653 1.00 97.75 95 PRO A O 1
ATOM 795 N N . ALA A 1 96 ? 0.893 -2.003 -10.558 1.00 97.38 96 ALA A N 1
ATOM 796 C CA . ALA A 1 96 ? 1.981 -1.251 -11.180 1.00 97.38 96 ALA A CA 1
ATOM 797 C C . ALA A 1 96 ? 3.322 -1.422 -10.445 1.00 97.38 96 ALA A C 1
ATOM 799 O O . ALA A 1 96 ? 4.357 -1.522 -11.096 1.00 97.38 96 ALA A O 1
ATOM 800 N N . MET A 1 97 ? 3.317 -1.528 -9.111 1.00 97.69 97 MET A N 1
ATOM 801 C CA . MET A 1 97 ? 4.543 -1.775 -8.345 1.00 97.69 97 MET A CA 1
ATOM 802 C C . MET A 1 97 ? 5.126 -3.163 -8.639 1.00 97.69 97 MET A C 1
ATOM 804 O O . MET A 1 97 ? 6.338 -3.313 -8.754 1.00 97.69 97 MET A O 1
ATOM 808 N N . GLY A 1 98 ? 4.272 -4.178 -8.802 1.00 97.56 98 GLY A N 1
ATOM 809 C CA . GLY A 1 98 ? 4.694 -5.528 -9.180 1.00 97.56 98 GLY A CA 1
ATOM 810 C C . GLY A 1 98 ? 5.273 -5.576 -10.595 1.00 97.56 98 GLY A C 1
ATOM 811 O O . GLY A 1 98 ? 6.348 -6.137 -10.799 1.00 97.56 98 GLY A O 1
ATOM 812 N N . ALA A 1 99 ? 4.607 -4.921 -11.552 1.00 97.69 99 ALA A N 1
ATOM 813 C CA . ALA A 1 99 ? 5.110 -4.781 -12.919 1.00 97.69 99 ALA A CA 1
ATOM 814 C C . ALA A 1 99 ? 6.460 -4.044 -12.955 1.00 97.69 99 ALA A C 1
ATOM 816 O O . ALA A 1 99 ? 7.393 -4.498 -13.615 1.00 97.69 99 ALA A O 1
ATOM 817 N N . PHE A 1 100 ? 6.588 -2.958 -12.186 1.00 98.12 100 PHE A N 1
ATOM 818 C CA . PHE A 1 100 ? 7.841 -2.227 -12.029 1.00 98.12 100 PHE A CA 1
ATOM 819 C C . PHE A 1 100 ? 8.944 -3.116 -11.441 1.00 98.12 100 PHE A C 1
ATOM 821 O O . PHE A 1 100 ? 10.018 -3.196 -12.024 1.00 98.12 100 PHE A O 1
ATOM 828 N N . ASN A 1 101 ? 8.672 -3.833 -10.343 1.00 98.06 101 ASN A N 1
ATOM 829 C CA . ASN A 1 101 ? 9.632 -4.743 -9.705 1.00 98.06 101 ASN A CA 1
ATOM 830 C C . ASN A 1 101 ? 10.143 -5.818 -10.671 1.00 98.06 101 ASN A C 1
ATOM 832 O O . ASN A 1 101 ? 11.336 -6.107 -10.688 1.00 98.06 101 ASN A O 1
ATOM 836 N N . GLN A 1 102 ? 9.256 -6.388 -11.490 1.00 97.75 102 GLN A N 1
ATOM 837 C CA . GLN A 1 102 ? 9.645 -7.381 -12.487 1.00 97.75 102 GLN A CA 1
ATOM 838 C C . GLN A 1 102 ? 10.492 -6.770 -13.607 1.00 97.75 102 GLN A C 1
ATOM 840 O O . GLN A 1 102 ? 11.443 -7.401 -14.060 1.00 97.75 102 GLN A O 1
ATOM 845 N N . TRP A 1 103 ? 10.166 -5.553 -14.045 1.00 97.31 103 TRP A N 1
ATOM 846 C CA . TRP A 1 103 ? 10.928 -4.850 -15.075 1.00 97.31 103 TRP A CA 1
ATOM 847 C C . TRP A 1 103 ? 12.333 -4.445 -14.605 1.00 97.31 103 TRP A C 1
ATOM 849 O O . TRP A 1 103 ? 13.279 -4.547 -15.381 1.00 97.31 103 TRP A O 1
ATOM 859 N N . VAL A 1 104 ? 12.500 -4.039 -13.340 1.00 97.81 104 VAL A N 1
ATOM 860 C CA . VAL A 1 104 ? 13.817 -3.653 -12.795 1.00 97.81 104 VAL A CA 1
ATOM 861 C C . VAL A 1 104 ? 14.659 -4.824 -12.282 1.00 97.81 104 VAL A C 1
ATOM 863 O O . VAL A 1 104 ? 15.788 -4.606 -11.838 1.00 97.81 104 VAL A O 1
ATOM 866 N N . LYS A 1 105 ? 14.145 -6.056 -12.323 1.00 97.81 105 LYS A N 1
ATOM 867 C CA . LYS A 1 105 ? 14.844 -7.250 -11.836 1.00 97.81 105 LYS A CA 1
ATOM 868 C C . LYS A 1 105 ? 16.176 -7.460 -12.570 1.00 97.81 105 LYS A C 1
ATOM 870 O O . LYS A 1 105 ? 16.236 -7.396 -13.794 1.00 97.81 105 LYS A O 1
ATOM 875 N N . GLY A 1 106 ? 17.236 -7.735 -11.818 1.00 97.19 106 GLY A N 1
ATOM 876 C CA . GLY A 1 106 ? 18.611 -7.884 -12.292 1.00 97.19 106 GLY A CA 1
ATOM 877 C C . GLY A 1 106 ? 19.329 -6.563 -12.588 1.00 97.19 106 GLY A C 1
ATOM 878 O O . GLY A 1 106 ? 20.488 -6.591 -12.994 1.00 97.19 106 GLY A O 1
ATOM 879 N N . SER A 1 107 ? 18.672 -5.413 -12.406 1.00 97.38 107 SER A N 1
ATOM 880 C CA . SER A 1 107 ? 19.263 -4.088 -12.630 1.00 97.38 107 SER A CA 1
ATOM 881 C C . SER A 1 107 ? 19.655 -3.405 -11.319 1.00 97.38 107 SER A C 1
ATOM 883 O O . SER A 1 107 ? 19.240 -3.810 -10.234 1.00 97.38 107 SER A O 1
ATOM 885 N N . PHE A 1 108 ? 20.372 -2.281 -11.410 1.00 97.69 108 PHE A N 1
ATOM 886 C CA . PHE A 1 108 ? 20.682 -1.458 -10.237 1.00 97.69 108 PHE A CA 1
ATOM 887 C C . PHE A 1 108 ? 19.426 -0.901 -9.536 1.00 97.69 108 PHE A C 1
ATOM 889 O O . PHE A 1 108 ? 19.495 -0.587 -8.351 1.00 97.69 108 PHE A O 1
ATOM 896 N N . LEU A 1 109 ? 18.281 -0.795 -10.226 1.00 98.12 109 LEU A N 1
ATOM 897 C CA . LEU A 1 109 ? 17.009 -0.364 -9.631 1.00 98.12 109 LEU A CA 1
ATOM 898 C C . LEU A 1 109 ? 16.274 -1.483 -8.873 1.00 98.12 109 LEU A C 1
ATOM 900 O O . LEU A 1 109 ? 15.258 -1.200 -8.229 1.00 98.12 109 LEU A O 1
ATOM 904 N N . GLU A 1 110 ? 16.756 -2.731 -8.914 1.00 98.25 110 GLU A N 1
ATOM 905 C CA . GLU A 1 110 ? 16.211 -3.808 -8.079 1.00 98.25 110 GLU A CA 1
ATOM 906 C C . GLU A 1 110 ? 16.314 -3.432 -6.593 1.00 98.25 110 GLU A C 1
ATOM 908 O O . GLU A 1 110 ? 15.308 -3.478 -5.878 1.00 98.25 110 GLU A O 1
ATOM 913 N N . THR A 1 111 ? 17.480 -2.929 -6.179 1.00 98.06 111 THR A N 1
ATOM 914 C CA . THR A 1 111 ? 17.748 -2.342 -4.859 1.00 98.06 111 THR A CA 1
ATOM 915 C C . THR A 1 111 ? 16.905 -1.083 -4.631 1.00 98.06 111 THR A C 1
ATOM 917 O O . THR A 1 111 ? 16.995 -0.111 -5.386 1.00 98.06 111 THR A O 1
ATOM 920 N N . VAL A 1 112 ? 16.078 -1.073 -3.579 1.00 96.56 112 VAL A N 1
ATOM 921 C CA . VAL A 1 112 ? 15.083 -0.010 -3.327 1.00 96.56 112 VAL A CA 1
ATOM 922 C C . VAL A 1 112 ? 15.744 1.349 -3.087 1.00 96.56 112 VAL A C 1
ATOM 924 O O . VAL A 1 112 ? 15.239 2.373 -3.543 1.00 96.56 112 VAL A O 1
ATOM 927 N N . GLU A 1 113 ? 16.915 1.370 -2.459 1.00 97.50 113 GLU A N 1
ATOM 928 C CA . GLU A 1 113 ? 17.676 2.577 -2.129 1.00 97.50 113 GLU A CA 1
ATOM 929 C C . GLU A 1 113 ? 18.112 3.361 -3.380 1.00 97.50 113 GLU A C 1
ATOM 931 O O . GLU A 1 113 ? 18.265 4.591 -3.328 1.00 97.50 113 GLU A O 1
ATOM 936 N N . ASN A 1 114 ? 18.248 2.665 -4.515 1.00 97.62 114 ASN A N 1
ATOM 937 C CA . ASN A 1 114 ? 18.612 3.237 -5.812 1.00 97.62 114 ASN A CA 1
ATOM 938 C C . ASN A 1 114 ? 17.415 3.846 -6.558 1.00 97.62 114 ASN A C 1
ATOM 940 O O . ASN A 1 114 ? 17.601 4.572 -7.536 1.00 97.62 114 ASN A O 1
ATOM 944 N N . ARG A 1 115 ? 16.179 3.608 -6.098 1.00 97.44 115 ARG A N 1
ATOM 945 C CA . ARG A 1 115 ? 14.941 4.083 -6.737 1.00 97.44 115 ARG A CA 1
ATOM 946 C C . ARG A 1 115 ? 14.672 5.552 -6.410 1.00 97.44 115 ARG A C 1
ATOM 948 O O . ARG A 1 115 ? 13.700 5.903 -5.745 1.00 97.44 115 ARG A O 1
ATOM 955 N N . LYS 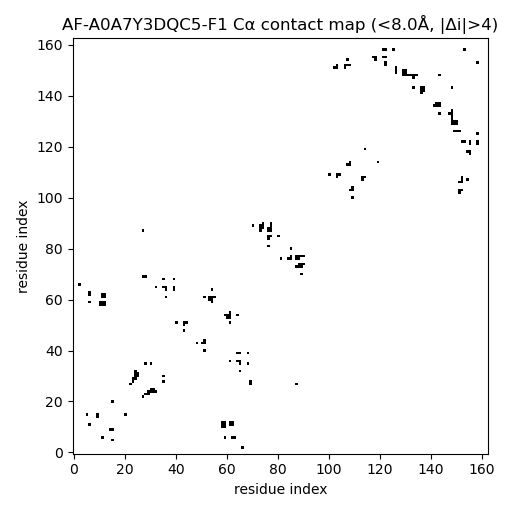A 1 116 ? 15.552 6.439 -6.877 1.00 97.69 116 LYS A N 1
ATOM 956 C CA . LYS A 1 116 ? 15.342 7.889 -6.787 1.00 97.69 116 LYS A CA 1
ATOM 957 C C . LYS A 1 116 ? 14.247 8.308 -7.765 1.00 97.69 116 LYS A C 1
ATOM 959 O O . LYS A 1 116 ? 14.231 7.848 -8.905 1.00 97.69 116 LYS A O 1
ATOM 964 N N . ILE A 1 117 ? 13.366 9.212 -7.329 1.00 97.38 117 ILE A N 1
ATOM 965 C CA . ILE A 1 117 ? 12.168 9.630 -8.082 1.00 97.38 117 ILE A CA 1
ATOM 966 C C . ILE A 1 117 ? 12.526 10.052 -9.515 1.00 97.38 117 ILE A C 1
ATOM 968 O O . ILE A 1 117 ? 11.943 9.537 -10.465 1.00 97.38 117 ILE A O 1
ATOM 972 N N . ILE A 1 118 ? 13.524 10.931 -9.673 1.00 97.31 118 ILE A N 1
ATOM 973 C CA . ILE A 1 118 ? 13.954 11.439 -10.987 1.00 97.31 118 ILE A CA 1
ATOM 974 C C . ILE A 1 118 ? 14.506 10.306 -11.858 1.00 97.31 118 ILE A C 1
ATOM 976 O O . ILE A 1 118 ? 14.119 10.175 -13.015 1.00 97.31 118 ILE A O 1
ATOM 980 N N . THR A 1 119 ? 15.367 9.449 -11.304 1.00 97.56 119 THR A N 1
ATOM 981 C CA . THR A 1 119 ? 15.954 8.317 -12.032 1.00 97.56 119 THR A CA 1
ATOM 982 C C . THR A 1 119 ? 14.883 7.359 -12.541 1.00 97.56 119 THR A C 1
ATOM 984 O O . THR A 1 119 ? 14.923 6.963 -13.704 1.00 97.56 119 THR A O 1
ATOM 987 N N . VAL A 1 120 ? 13.906 7.011 -11.701 1.00 98.06 120 VAL A N 1
ATOM 988 C CA . VAL A 1 120 ? 12.791 6.136 -12.084 1.00 98.06 120 VAL A CA 1
ATOM 989 C C . VAL A 1 120 ? 11.932 6.789 -13.165 1.00 98.06 120 VAL A C 1
ATOM 991 O O . VAL A 1 120 ? 11.670 6.162 -14.188 1.00 98.06 120 VAL A O 1
ATOM 994 N N . ALA A 1 121 ? 11.538 8.050 -12.974 1.00 97.94 121 ALA A N 1
ATOM 995 C CA . ALA A 1 121 ? 10.715 8.775 -13.938 1.00 97.94 121 ALA A CA 1
ATOM 996 C C . ALA A 1 121 ? 11.390 8.861 -15.315 1.00 97.94 121 ALA A C 1
ATOM 998 O O . ALA A 1 121 ? 10.768 8.542 -16.327 1.00 97.94 121 ALA A O 1
ATOM 999 N N . MET A 1 122 ? 12.677 9.211 -15.354 1.00 97.69 122 MET A N 1
ATOM 1000 C CA . MET A 1 122 ? 13.438 9.305 -16.601 1.00 97.69 122 MET A CA 1
ATOM 1001 C C . MET A 1 122 ? 13.583 7.954 -17.299 1.00 97.69 122 MET A C 1
ATOM 1003 O O . MET A 1 122 ? 13.415 7.876 -18.512 1.00 97.69 122 MET A O 1
ATOM 1007 N N . ASN A 1 123 ? 13.822 6.878 -16.546 1.00 97.81 123 ASN A N 1
ATOM 1008 C CA . ASN A 1 123 ? 13.859 5.531 -17.109 1.00 97.81 123 ASN A CA 1
ATOM 1009 C C . ASN A 1 123 ? 12.516 5.128 -17.739 1.00 97.81 123 ASN A C 1
ATOM 1011 O O . ASN A 1 123 ? 12.498 4.552 -18.824 1.00 97.81 123 ASN A O 1
ATOM 1015 N N . LEU A 1 124 ? 11.390 5.453 -17.096 1.00 97.69 124 LEU A N 1
ATOM 1016 C CA . LEU A 1 124 ? 10.063 5.172 -17.650 1.00 97.69 124 LEU A CA 1
ATOM 1017 C C . LEU A 1 124 ? 9.798 5.976 -18.931 1.00 97.69 124 LEU A C 1
ATOM 1019 O O . LEU A 1 124 ? 9.325 5.413 -19.917 1.00 97.69 124 LEU A O 1
ATOM 1023 N N . LEU A 1 125 ? 10.131 7.271 -18.939 1.00 97.12 125 LEU A N 1
ATOM 1024 C CA . LEU A 1 125 ? 9.921 8.148 -20.094 1.00 97.12 125 LEU A CA 1
ATOM 1025 C C . LEU A 1 125 ? 10.797 7.751 -21.287 1.00 97.12 125 LEU A C 1
ATOM 1027 O O . LEU A 1 125 ? 10.290 7.563 -22.392 1.00 97.12 125 LEU A O 1
ATOM 1031 N N . VAL A 1 126 ? 12.102 7.570 -21.074 1.00 96.19 126 VAL A N 1
ATOM 1032 C CA . VAL A 1 126 ? 13.026 7.174 -22.146 1.00 96.19 126 VAL A CA 1
ATOM 1033 C C . VAL A 1 126 ? 12.715 5.769 -22.645 1.00 96.19 126 VAL A C 1
ATOM 1035 O O . VAL A 1 126 ? 12.668 5.552 -23.857 1.00 96.19 126 VAL A O 1
ATOM 1038 N N . GLY A 1 127 ? 12.410 4.834 -21.743 1.00 95.56 127 GLY A N 1
ATOM 1039 C CA . GLY A 1 127 ? 11.970 3.498 -22.128 1.00 95.56 127 GLY A CA 1
ATOM 1040 C C . GLY A 1 127 ? 10.716 3.523 -22.996 1.00 95.56 127 GLY A C 1
ATOM 1041 O O . GLY A 1 127 ? 10.675 2.854 -24.031 1.00 95.56 127 GLY A O 1
ATOM 1042 N N . ALA A 1 128 ? 9.730 4.354 -22.647 1.00 96.62 128 ALA A N 1
ATOM 1043 C CA . ALA A 1 128 ? 8.541 4.551 -23.468 1.00 96.62 128 ALA A CA 1
ATOM 1044 C C . ALA A 1 128 ? 8.886 5.108 -24.859 1.00 96.62 128 ALA A C 1
ATOM 1046 O O . ALA A 1 128 ? 8.361 4.602 -25.853 1.00 96.62 128 ALA A O 1
ATOM 1047 N N . CYS A 1 129 ? 9.797 6.082 -24.966 1.00 95.75 129 CYS A N 1
ATOM 1048 C CA . CYS A 1 129 ? 10.260 6.611 -26.254 1.00 95.75 129 CYS A CA 1
ATOM 1049 C C . CYS A 1 129 ? 10.918 5.529 -27.126 1.00 95.75 129 CYS A C 1
ATOM 1051 O O . CYS A 1 129 ? 10.579 5.398 -28.305 1.00 95.75 129 CYS A O 1
ATOM 1053 N N . VAL A 1 130 ? 11.820 4.723 -26.553 1.00 94.25 130 VAL A N 1
ATOM 1054 C CA . VAL A 1 130 ? 12.518 3.635 -27.263 1.00 94.25 130 VAL A CA 1
ATOM 1055 C C . VAL A 1 130 ? 11.527 2.591 -27.776 1.00 94.25 130 VAL A C 1
ATOM 1057 O O . VAL A 1 130 ? 11.542 2.250 -28.961 1.00 94.25 130 VAL A O 1
ATOM 1060 N N . ILE A 1 131 ? 10.632 2.117 -26.907 1.00 95.19 131 ILE A N 1
ATOM 1061 C CA . ILE A 1 131 ? 9.631 1.098 -27.250 1.00 95.19 131 ILE A CA 1
ATOM 1062 C C . ILE A 1 131 ? 8.656 1.639 -28.302 1.00 95.19 131 ILE A C 1
ATOM 1064 O O . ILE A 1 131 ? 8.368 0.959 -29.287 1.00 95.19 131 ILE A O 1
ATOM 1068 N N . THR A 1 132 ? 8.190 2.882 -28.146 1.00 96.50 132 THR A N 1
ATOM 1069 C CA . THR A 1 132 ? 7.278 3.526 -29.105 1.00 96.50 132 THR A CA 1
ATOM 1070 C C . THR A 1 132 ? 7.928 3.655 -30.479 1.00 96.50 132 THR A C 1
ATOM 1072 O O . THR A 1 132 ? 7.313 3.296 -31.484 1.00 96.50 132 THR A O 1
ATOM 1075 N N . ARG A 1 133 ? 9.195 4.088 -30.543 1.00 95.75 133 ARG A N 1
ATOM 1076 C CA . ARG A 1 133 ? 9.939 4.185 -31.806 1.00 95.75 133 ARG A CA 1
ATOM 1077 C C . ARG A 1 133 ? 10.128 2.821 -32.463 1.00 95.75 133 ARG A C 1
ATOM 1079 O O . ARG A 1 133 ? 9.930 2.695 -33.668 1.00 95.75 133 ARG A O 1
ATOM 1086 N N . ALA A 1 134 ? 10.481 1.799 -31.688 1.00 95.50 134 ALA A N 1
ATOM 1087 C CA . ALA A 1 134 ? 10.631 0.447 -32.210 1.00 95.50 134 ALA A CA 1
ATOM 1088 C C . ALA A 1 134 ? 9.309 -0.109 -32.759 1.00 95.50 134 ALA A C 1
ATOM 1090 O O . ALA A 1 134 ? 9.293 -0.712 -33.831 1.00 95.50 134 ALA A O 1
ATOM 1091 N N . ASN A 1 135 ? 8.195 0.136 -32.067 1.00 95.19 135 ASN A N 1
ATOM 1092 C CA . ASN A 1 135 ? 6.868 -0.269 -32.525 1.00 95.19 135 ASN A CA 1
ATOM 1093 C C . ASN A 1 135 ? 6.449 0.464 -33.808 1.00 95.19 135 ASN A C 1
ATOM 1095 O O . ASN A 1 135 ? 5.871 -0.164 -34.691 1.00 95.19 135 ASN A O 1
ATOM 1099 N N . LEU A 1 136 ? 6.793 1.749 -33.950 1.00 97.25 136 LEU A N 1
ATOM 1100 C CA . LEU A 1 136 ? 6.550 2.514 -35.176 1.00 97.25 136 LEU A CA 1
ATOM 1101 C C . LEU A 1 136 ? 7.347 1.974 -36.374 1.00 97.25 136 LEU A C 1
ATOM 1103 O O . LEU A 1 136 ? 6.821 1.892 -37.477 1.00 97.25 136 LEU A O 1
ATOM 1107 N N . LEU A 1 137 ? 8.611 1.589 -36.180 1.00 96.81 137 LEU A N 1
ATOM 1108 C CA . LEU A 1 137 ? 9.406 0.977 -37.253 1.00 96.81 137 LEU A CA 1
ATOM 1109 C C . LEU A 1 137 ? 8.820 -0.384 -37.657 1.00 96.81 137 LEU A C 1
ATOM 1111 O O . LEU A 1 137 ? 8.658 -0.665 -38.844 1.00 96.81 137 LEU A O 1
ATOM 1115 N N . LYS A 1 138 ? 8.431 -1.205 -36.673 1.00 95.31 138 LYS A N 1
ATOM 1116 C CA . LYS A 1 138 ? 7.777 -2.499 -36.920 1.00 95.31 138 LYS A CA 1
ATOM 1117 C C . LYS A 1 138 ? 6.460 -2.345 -37.682 1.00 95.31 138 LYS A C 1
ATOM 1119 O O . LYS A 1 138 ? 6.209 -3.123 -38.597 1.00 95.31 138 LYS A O 1
ATOM 1124 N N . SER A 1 139 ? 5.638 -1.343 -37.355 1.00 96.62 139 SER A N 1
ATOM 1125 C CA . SER A 1 139 ? 4.367 -1.110 -38.059 1.00 96.62 139 SER A CA 1
ATOM 1126 C C . SER A 1 139 ? 4.550 -0.669 -39.516 1.00 96.62 139 SER A C 1
ATOM 1128 O O . SER A 1 139 ? 3.634 -0.834 -40.315 1.00 96.62 139 SER A O 1
ATOM 1130 N N . GLN A 1 140 ? 5.739 -0.178 -39.881 1.00 97.69 140 GLN A N 1
ATOM 1131 C CA . GLN A 1 140 ? 6.137 0.132 -41.259 1.00 97.69 140 GLN A CA 1
ATOM 1132 C C . GLN A 1 140 ? 6.771 -1.066 -41.993 1.00 97.69 140 GLN A C 1
ATOM 1134 O O . GLN A 1 140 ? 7.274 -0.913 -43.102 1.00 97.69 140 GLN A O 1
ATOM 1139 N N . GLY A 1 141 ? 6.775 -2.260 -41.391 1.00 96.69 141 GLY A N 1
ATOM 1140 C CA . GLY A 1 141 ? 7.338 -3.475 -41.988 1.00 96.69 141 GLY A CA 1
ATOM 1141 C C . GLY A 1 141 ? 8.847 -3.647 -41.789 1.00 96.69 141 GLY A C 1
ATOM 1142 O O . GLY A 1 141 ? 9.440 -4.561 -42.361 1.00 96.69 141 GLY A O 1
ATOM 1143 N N . ILE A 1 142 ? 9.490 -2.806 -40.971 1.00 96.62 142 ILE A N 1
ATOM 1144 C CA . ILE A 1 142 ? 10.923 -2.931 -40.682 1.00 96.62 142 ILE A CA 1
ATOM 1145 C C . ILE A 1 142 ? 11.140 -4.057 -39.669 1.00 96.62 142 ILE A C 1
ATOM 1147 O O . ILE A 1 142 ? 10.613 -4.033 -38.554 1.00 96.62 142 ILE A O 1
ATOM 1151 N N . THR A 1 143 ? 11.973 -5.033 -40.036 1.00 94.56 143 THR A N 1
ATOM 1152 C CA . THR A 1 143 ? 12.395 -6.100 -39.122 1.00 94.56 143 THR A CA 1
ATOM 1153 C C . THR A 1 143 ? 13.512 -5.588 -38.219 1.00 94.56 143 THR A C 1
ATOM 1155 O O . THR A 1 143 ? 14.580 -5.204 -38.689 1.00 94.56 143 THR A O 1
ATOM 1158 N N . LEU A 1 144 ? 13.260 -5.578 -36.912 1.00 92.69 144 LEU A N 1
ATOM 1159 C CA . LEU A 1 144 ? 14.236 -5.192 -35.898 1.00 92.69 144 LEU A CA 1
ATOM 1160 C C . LEU A 1 144 ? 14.917 -6.435 -35.311 1.00 92.69 144 LEU A C 1
ATOM 1162 O O . LEU A 1 144 ? 14.288 -7.485 -35.180 1.00 92.69 144 LEU A O 1
ATOM 1166 N N . GLY A 1 145 ? 16.192 -6.306 -34.931 1.00 91.44 145 GLY A N 1
ATOM 1167 C CA . GLY A 1 145 ? 16.916 -7.360 -34.217 1.00 91.44 145 GLY A CA 1
ATOM 1168 C C . GLY A 1 145 ? 16.250 -7.735 -32.878 1.00 91.44 145 GLY A C 1
ATOM 1169 O O . GLY A 1 145 ? 15.459 -6.956 -32.345 1.00 91.44 145 GLY A O 1
ATOM 1170 N N . PRO A 1 146 ? 16.576 -8.902 -32.298 1.00 83.44 146 PRO A N 1
ATOM 1171 C CA . PRO A 1 146 ? 15.866 -9.469 -31.144 1.00 83.44 146 PRO A CA 1
ATOM 1172 C C . PRO A 1 146 ? 15.872 -8.592 -29.879 1.00 83.44 146 PRO A C 1
ATOM 1174 O O . PRO A 1 146 ? 14.952 -8.695 -29.064 1.00 83.44 146 PRO A O 1
ATOM 1177 N N . ASP A 1 147 ? 16.862 -7.711 -29.724 1.00 84.94 147 ASP A N 1
ATOM 1178 C CA . ASP A 1 147 ? 16.978 -6.794 -28.580 1.00 84.94 147 ASP A CA 1
ATOM 1179 C C . ASP A 1 147 ? 16.623 -5.341 -28.916 1.00 84.94 147 ASP A C 1
ATOM 1181 O O . ASP A 1 147 ? 16.505 -4.494 -28.030 1.00 84.94 147 ASP A O 1
ATOM 1185 N N . MET A 1 148 ? 16.361 -5.053 -30.191 1.00 86.56 148 MET A N 1
ATOM 1186 C CA . MET A 1 148 ? 15.953 -3.727 -30.639 1.00 86.56 148 MET A CA 1
ATOM 1187 C C . MET A 1 148 ? 14.498 -3.463 -30.228 1.00 86.56 148 MET A C 1
ATOM 1189 O O . MET A 1 148 ? 13.574 -4.198 -30.587 1.00 86.56 148 MET A O 1
ATOM 1193 N N . GLY A 1 149 ? 14.291 -2.386 -29.468 1.00 82.81 149 GLY A N 1
ATOM 1194 C CA . GLY A 1 149 ? 12.988 -2.033 -28.897 1.00 82.81 149 GLY A CA 1
ATOM 1195 C C . GLY A 1 149 ? 12.718 -2.599 -27.507 1.00 82.81 149 GLY A C 1
ATOM 1196 O O . GLY A 1 149 ? 11.599 -2.463 -27.018 1.00 82.81 149 GLY A O 1
ATOM 1197 N N . LYS A 1 150 ? 13.718 -3.210 -26.863 1.00 90.38 150 LYS A N 1
ATOM 1198 C CA . LYS A 1 150 ? 13.723 -3.423 -25.412 1.00 90.38 150 LYS A CA 1
ATOM 1199 C C . LYS A 1 150 ? 14.412 -2.239 -24.734 1.00 90.38 150 LYS A C 1
ATOM 1201 O O . LYS A 1 150 ? 15.295 -1.616 -25.319 1.00 90.38 150 LYS A O 1
ATOM 1206 N N . PHE A 1 151 ? 14.019 -1.943 -23.500 1.00 94.00 151 PHE A N 1
ATOM 1207 C CA . PHE A 1 151 ? 14.688 -0.946 -22.672 1.00 94.00 151 PHE A CA 1
ATOM 1208 C C . PHE A 1 151 ? 14.847 -1.478 -21.249 1.00 94.00 151 PHE A C 1
ATOM 1210 O O . PHE A 1 151 ? 13.861 -1.823 -20.588 1.00 94.00 151 PHE A O 1
ATOM 1217 N N . SER A 1 152 ? 16.097 -1.537 -20.802 1.00 93.94 152 SER A N 1
ATOM 1218 C CA . SER A 1 152 ? 16.477 -1.906 -19.441 1.00 93.94 152 SER A CA 1
ATOM 1219 C C . SER A 1 152 ? 16.856 -0.650 -18.661 1.00 93.94 152 SER A C 1
ATOM 1221 O O . SER A 1 152 ? 17.34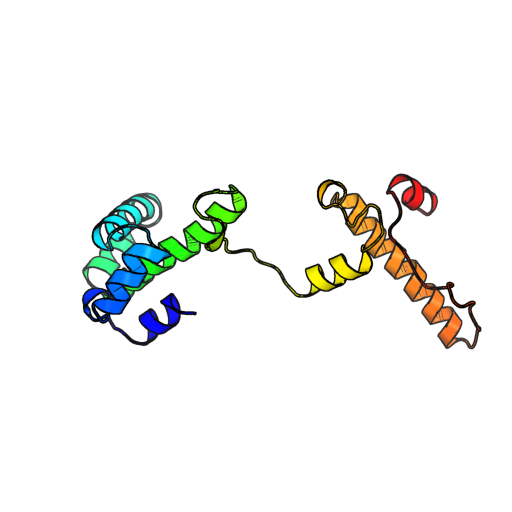0 0.302 -19.276 1.00 93.94 152 SER A O 1
ATOM 1223 N N . PRO A 1 153 ? 16.672 -0.626 -17.330 1.00 97.19 153 PRO A N 1
ATOM 1224 C C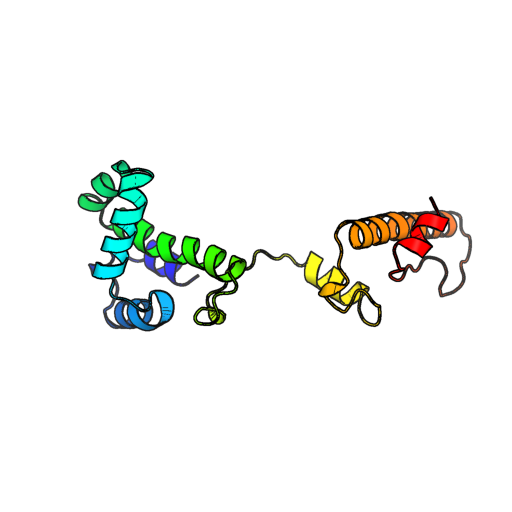A . PRO A 1 153 ? 17.024 0.539 -16.537 1.00 97.19 153 PRO A CA 1
ATOM 1225 C C . PRO A 1 153 ? 18.488 0.965 -16.683 1.00 97.19 153 PRO A C 1
ATOM 1227 O O . PRO A 1 153 ? 19.391 0.140 -16.548 1.00 97.19 153 PRO A O 1
ATOM 1230 N N . LEU A 1 154 ? 18.708 2.265 -16.869 1.00 96.88 154 LEU A N 1
ATOM 1231 C CA . LEU A 1 154 ? 20.016 2.907 -16.969 1.00 96.88 154 LEU A CA 1
ATOM 1232 C C . LEU A 1 154 ? 20.221 3.936 -15.843 1.00 96.88 154 LEU A C 1
ATOM 1234 O O . LEU A 1 154 ? 19.255 4.581 -15.405 1.00 96.88 154 LEU A O 1
ATOM 1238 N N . PRO A 1 155 ? 21.461 4.122 -15.357 1.00 97.00 155 PRO A N 1
ATOM 1239 C CA . PRO A 1 155 ? 21.804 5.215 -14.457 1.00 97.00 155 PRO A CA 1
ATOM 1240 C C . PRO A 1 155 ? 21.396 6.574 -15.032 1.00 97.00 155 PRO A C 1
ATOM 1242 O O . PRO A 1 155 ? 21.456 6.806 -16.239 1.00 97.00 155 PRO A O 1
ATOM 1245 N N . LEU A 1 156 ? 21.020 7.512 -14.158 1.00 96.31 156 LEU A N 1
ATOM 1246 C CA . LEU A 1 156 ? 20.545 8.831 -14.593 1.00 96.31 156 LEU A CA 1
ATOM 1247 C C . LEU A 1 156 ? 21.576 9.573 -15.461 1.00 96.31 156 LEU A C 1
ATOM 1249 O O . LEU A 1 156 ? 21.191 10.209 -16.432 1.00 96.31 156 LEU A O 1
ATOM 1253 N N . ALA A 1 157 ? 22.867 9.449 -15.144 1.00 95.38 157 ALA A N 1
ATOM 1254 C CA . ALA A 1 157 ? 23.942 10.071 -15.917 1.00 95.38 157 ALA A CA 1
ATOM 1255 C C . ALA A 1 157 ? 23.993 9.578 -17.375 1.00 95.38 157 ALA A C 1
ATOM 1257 O O . ALA A 1 157 ? 24.258 10.369 -18.274 1.00 95.38 157 ALA A O 1
ATOM 1258 N N . GLU A 1 158 ? 23.696 8.298 -17.615 1.00 95.19 158 GLU A N 1
ATOM 1259 C CA . GLU A 1 158 ? 23.638 7.736 -18.968 1.00 95.19 158 GLU A CA 1
ATOM 1260 C C . GLU A 1 158 ? 22.392 8.221 -19.708 1.00 95.19 158 GLU A C 1
ATOM 1262 O O . GLU A 1 158 ? 22.472 8.597 -20.874 1.00 95.19 158 GLU A O 1
ATOM 1267 N N . ILE A 1 159 ? 21.249 8.304 -19.022 1.00 93.44 159 ILE A N 1
ATOM 1268 C CA . ILE A 1 159 ? 20.009 8.819 -19.616 1.00 93.44 159 ILE A CA 1
ATOM 1269 C C . ILE A 1 159 ? 20.153 10.278 -20.046 1.00 93.44 159 ILE A C 1
ATOM 1271 O O . ILE A 1 159 ? 19.706 10.638 -21.132 1.00 93.44 159 ILE A O 1
ATOM 1275 N N . SER A 1 160 ? 20.807 11.102 -19.227 1.00 88.62 160 SER A N 1
ATOM 1276 C CA . SER A 1 160 ? 21.064 12.507 -19.546 1.00 88.62 160 SER A CA 1
ATOM 1277 C C . SER A 1 160 ? 21.944 12.706 -20.780 1.00 88.62 160 SER A C 1
ATOM 1279 O O . SER A 1 160 ? 22.034 13.820 -21.267 1.00 88.62 160 SER A O 1
ATOM 1281 N N . SER A 1 161 ? 22.601 11.665 -21.301 1.00 89.75 161 SER A N 1
ATOM 1282 C CA . SER A 1 161 ? 23.325 11.763 -22.574 1.00 89.75 161 SER A CA 1
ATOM 1283 C C . SER A 1 161 ? 22.410 11.685 -23.805 1.00 89.75 161 SER A C 1
ATOM 1285 O O . SER A 1 161 ? 22.834 12.026 -24.907 1.00 89.75 161 SER A O 1
ATOM 1287 N N . PHE A 1 162 ? 21.158 11.243 -23.632 1.00 79.25 162 PHE A N 1
ATOM 1288 C CA . PHE A 1 162 ? 20.166 11.123 -24.705 1.00 79.25 162 PHE A CA 1
ATOM 1289 C C . PHE A 1 162 ? 19.240 12.340 -24.833 1.00 79.25 162 PHE A 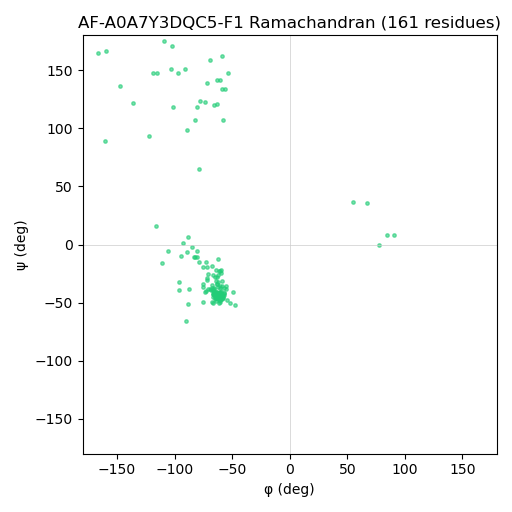C 1
ATOM 1291 O O . PHE A 1 162 ? 18.448 12.387 -25.779 1.00 79.25 162 PHE A O 1
ATOM 1298 N N . VAL A 1 163 ? 19.288 13.266 -23.869 1.00 69.44 163 VAL A N 1
ATOM 1299 C CA . VAL A 1 163 ? 18.378 14.414 -23.714 1.00 69.44 163 VAL A CA 1
ATOM 1300 C C . VAL A 1 163 ? 19.193 15.696 -23.689 1.00 69.44 163 VAL A C 1
ATOM 1302 O O . VAL A 1 163 ? 18.800 16.638 -24.408 1.00 69.44 163 VAL A O 1
#

Secondary structure (DSSP, 8-state):
-HHHHHHHH-SSSTTS-HHHHHHIIIIIISS-HHHHHHHHHHHHHHH-HHHHHHHHH-HHHHHHHHHHHHHHHHHHHHHHT-GGGGGG------HHHHHHHHHTTTSTTSSGGG--HHHHHHHHHHHHHHHHHHHHHHHTTPPPPTTTT------HHHHTT--

pLDDT: mean 95.94, std 3.6, range [69.44, 98.38]

Mean predicted aligned error: 4.49 Å

Radius of gyration: 25.23 Å; Cα contacts (8 Å, |Δi|>4): 121; chains: 1; bounding box: 50×33×69 Å

Solvent-accessible surface area (backbone atoms only — not comparable to full-atom values): 9459 Å² total; per-residue (Å²): 109,69,69,58,53,52,57,75,73,35,66,28,69,83,69,47,56,66,74,58,52,52,48,41,23,60,73,70,67,65,42,52,69,68,57,49,42,52,54,49,44,59,55,29,63,77,74,45,52,65,60,52,62,46,27,76,77,31,48,45,53,35,37,50,53,50,54,45,50,54,60,58,46,19,38,50,38,44,74,71,60,40,78,95,44,63,92,54,42,51,76,92,79,59,71,66,58,57,55,47,53,63,63,27,55,96,40,76,55,52,47,69,92,59,58,40,70,67,45,50,53,50,39,54,53,52,35,49,52,47,35,51,51,39,51,54,42,43,75,72,72,47,86,68,59,99,68,62,46,66,71,74,82,59,60,55,77,63,54,59,74,79,110

Sequence (163 aa):
AKLYDLYSTYDSLESIPEKEKEILQRDFFRSSFQETWQQTKTYFSTMDPKQIIRAETDPKHKMALVFRSYLGLSSNWANSGEPSRKIDFQIWCGPAMGAFNQWVKGSFLETVENRKIITVAMNLLVGACVITRANLLKSQGITLGPDMGKFSPLPLAEISSFV

Foldseek 3Di:
DVLVVQLVPDQALVRPPPVVQVCCCVPQVVHHLVVLLVVLCVVCVVVPNVLVVCCVVRRSSSSVSSSVSSVVVLCVCQVVVPVVCVVSHDDDDDCVVVVVCVQQPPHPVVPVVLPDPVQVVLQVVVLCVQLVVQVVCVVVVDDDPPCRNGGHRDGPVVSVVVD

Nearest PDB structures (foldseek):
  6lkc-assembly1_B  TM=9.534E-01  e=5.992E-12  Shewanella piezotolerans WP3
  6lkc-assembly1_A  TM=9.687E-01  e=1.311E-11  Shewanella piezotolerans WP3
  4yx6-assembly1_A  TM=9.521E-01  e=1.640E-11  Shewanella oneidensis
  4cw5-assembly1_A  TM=9.286E-01  e=1.185E-06  Bacillus velezensis FZB42
  4cw5-assembly1_B  TM=9.282E-01  e=2.319E-06  Bacillus velezensis FZB42